Protein AF-A0A960PVR3-F1 (afdb_monomer)

Foldseek 3Di:
DAADPQFPQWDWDQDPVRDIDIDGNVRCFDVVVTYHDPPHPRGDGDDPDCVPPDDDDPDPCPDDDDDD

Mean predicted aligned error: 9.76 Å

Nearest PDB structures (foldseek):
  5ki6-assembly1_A  TM=3.956E-01  e=2.923E+00  Homo sapiens
  5js2-assembly1_A  TM=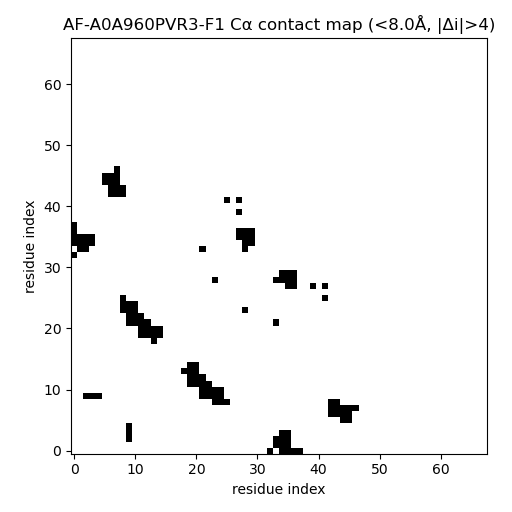3.618E-01  e=6.481E+00  Homo sapiens
  5js1-assembly1_A  TM=3.978E-01  e=7.401E+00  Homo sapiens
  6mfn-assembly1_A  TM=3.676E-01  e=6.926E+00  Homo sapiens
  7pub-assembly1_F3  TM=3.331E-01  e=7.908E+00  Trypanosoma brucei brucei

Secondary structure (DSSP, 8-state):
----TTBTTEEEEE-TTS-EEEEETTS-SEETTEE--TT-TT--B-----TT-PPPPPPP--PPPPP-

Solvent-accessible surface area (backbone atoms only — not comparable to full-atom values): 4688 Å² total; per-residue (Å²): 116,56,71,57,85,57,24,60,49,52,46,75,48,72,45,98,89,66,50,78,48,74,46,50,78,78,64,74,43,45,83,81,71,70,17,36,50,95,81,50,87,81,69,42,76,51,83,83,69,64,78,95,57,80,83,76,77,75,72,77,83,76,66,81,78,84,85,130

Radius of gyration: 20.13 Å; Cα contacts (8 Å, |Δi|>4): 66; chains: 1; bounding box: 24×59×40 Å

pLDDT: mean 87.57, std 11.31, range [65.62, 97.88]

Sequence (68 aa):
MAVRQDCRHYSTRTTPTGDLVQRCRVDSNDKAPFGCPEFCLFFEPRSITDAGWRRFESEPDEGPPPTD

Structure (mmCIF, N/CA/C/O backbone):
data_AF-A0A960PVR3-F1
#
_entry.id   AF-A0A960PVR3-F1
#
loop_
_atom_site.group_PDB
_atom_site.id
_atom_site.type_symbol
_atom_site.label_atom_id
_atom_site.label_alt_id
_atom_site.label_comp_id
_atom_site.label_asym_id
_atom_site.label_entity_id
_atom_site.label_seq_id
_atom_site.pdbx_PDB_ins_code
_atom_site.Cartn_x
_atom_site.Cartn_y
_atom_site.Cartn_z
_atom_site.occupancy
_atom_site.B_iso_or_equiv
_atom_site.auth_seq_id
_atom_site.auth_comp_id
_atom_site.auth_asym_id
_atom_site.auth_atom_id
_atom_site.pdbx_PDB_model_num
ATOM 1 N N . MET A 1 1 ? 5.928 -14.835 5.552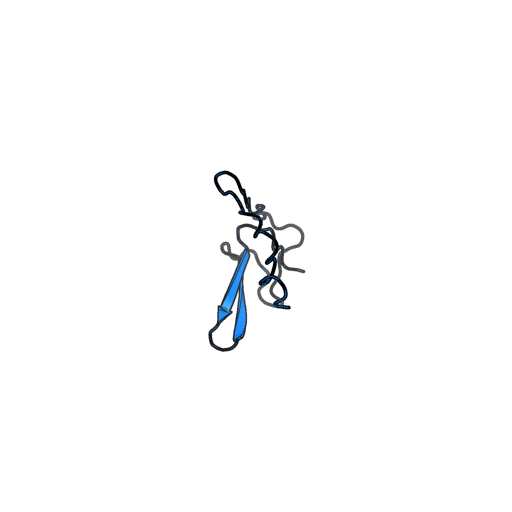 1.00 79.50 1 MET A N 1
ATOM 2 C CA . MET A 1 1 ? 5.749 -13.748 4.565 1.00 79.50 1 MET A CA 1
ATOM 3 C C . MET A 1 1 ? 5.479 -12.433 5.280 1.00 79.50 1 MET A C 1
ATOM 5 O O . MET A 1 1 ? 4.870 -12.456 6.341 1.00 79.50 1 MET A O 1
ATOM 9 N N . ALA A 1 2 ? 5.921 -11.310 4.713 1.00 88.44 2 ALA A N 1
ATOM 10 C CA . ALA A 1 2 ? 5.629 -9.962 5.206 1.00 88.44 2 ALA A CA 1
ATOM 11 C C . ALA A 1 2 ? 5.038 -9.110 4.074 1.00 88.44 2 ALA A C 1
ATOM 13 O O . ALA A 1 2 ? 5.092 -9.484 2.901 1.00 88.44 2 ALA A O 1
ATOM 14 N N . VAL A 1 3 ? 4.446 -7.973 4.418 1.00 95.50 3 VAL A N 1
ATOM 15 C CA . VAL A 1 3 ? 3.841 -7.060 3.445 1.00 95.50 3 VAL A CA 1
ATOM 16 C C . VAL A 1 3 ? 4.902 -6.128 2.857 1.00 95.50 3 VAL A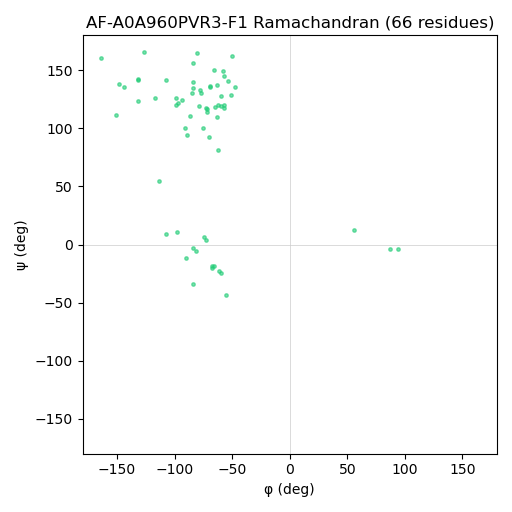 C 1
ATOM 18 O O . VAL A 1 3 ? 5.676 -5.530 3.600 1.00 95.50 3 VAL A O 1
ATOM 21 N N . ARG A 1 4 ? 4.904 -5.948 1.531 1.00 95.19 4 ARG A N 1
ATOM 22 C CA . ARG A 1 4 ? 5.750 -4.965 0.835 1.00 95.19 4 ARG A CA 1
ATOM 23 C C . ARG A 1 4 ? 5.027 -3.620 0.732 1.00 95.19 4 ARG A C 1
ATOM 25 O O . ARG A 1 4 ? 4.203 -3.419 -0.160 1.00 95.19 4 ARG A O 1
ATOM 32 N N . GLN A 1 5 ? 5.282 -2.722 1.685 1.00 93.81 5 GLN A N 1
ATOM 33 C CA . GLN A 1 5 ? 4.584 -1.427 1.796 1.00 93.81 5 GLN A CA 1
ATOM 34 C C . GLN A 1 5 ? 4.904 -0.446 0.655 1.00 93.81 5 GLN A C 1
ATOM 36 O O . GLN A 1 5 ? 4.142 0.486 0.384 1.00 93.81 5 GLN A O 1
ATOM 41 N N . ASP A 1 6 ? 6.025 -0.676 -0.016 1.00 93.12 6 ASP A N 1
ATOM 42 C CA . ASP A 1 6 ? 6.508 0.032 -1.192 1.00 93.12 6 ASP A CA 1
ATOM 43 C C . ASP A 1 6 ? 5.914 -0.507 -2.503 1.00 93.12 6 ASP A C 1
ATOM 45 O O . ASP A 1 6 ? 6.169 0.062 -3.554 1.00 93.12 6 ASP A O 1
ATOM 49 N N . CYS A 1 7 ? 5.093 -1.559 -2.489 1.00 96.19 7 CYS A N 1
ATOM 50 C CA . CYS A 1 7 ? 4.422 -2.046 -3.694 1.00 96.19 7 CYS A CA 1
ATOM 51 C C . CYS A 1 7 ? 3.214 -1.164 -4.058 1.00 96.19 7 CYS A C 1
ATOM 53 O O . CYS A 1 7 ? 2.341 -0.917 -3.223 1.00 96.19 7 CYS A O 1
ATOM 55 N N . ARG A 1 8 ? 3.075 -0.767 -5.330 1.00 96.00 8 ARG A N 1
ATOM 56 C CA . ARG A 1 8 ? 1.926 0.019 -5.830 1.00 96.00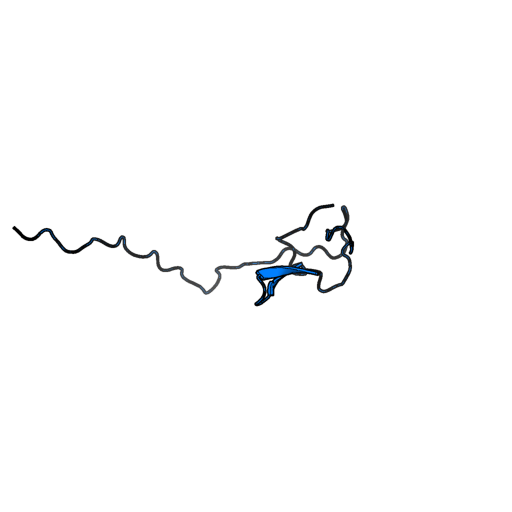 8 ARG A CA 1
ATOM 57 C C . ARG A 1 8 ? 0.575 -0.690 -5.676 1.00 96.00 8 ARG A C 1
ATOM 59 O O . ARG A 1 8 ? -0.474 -0.045 -5.706 1.00 96.00 8 ARG A O 1
ATOM 66 N N . HIS A 1 9 ? 0.589 -2.021 -5.583 1.00 97.06 9 HIS A N 1
ATOM 67 C CA . HIS A 1 9 ? -0.615 -2.843 -5.465 1.00 97.06 9 HIS A CA 1
ATOM 68 C C . HIS A 1 9 ? -1.032 -3.073 -4.016 1.00 97.06 9 HIS A C 1
ATOM 70 O O . HIS A 1 9 ? -2.144 -3.554 -3.784 1.00 97.06 9 HIS A O 1
ATOM 76 N N . TYR A 1 10 ? -0.182 -2.728 -3.048 1.00 96.88 10 TYR A N 1
ATOM 77 C CA . TYR A 1 10 ? -0.548 -2.777 -1.645 1.00 96.88 10 TYR A CA 1
ATOM 78 C C . TYR A 1 10 ? -1.436 -1.581 -1.290 1.00 96.88 10 TYR A C 1
ATOM 80 O O . TYR A 1 10 ? -1.143 -0.428 -1.604 1.00 96.88 10 TYR A O 1
ATOM 88 N N . SER A 1 11 ? -2.553 -1.867 -0.631 1.00 95.44 11 SER A N 1
ATOM 89 C CA . SER A 1 11 ? -3.453 -0.864 -0.077 1.00 95.44 11 SER A CA 1
ATOM 90 C C . SER A 1 11 ? -3.802 -1.223 1.355 1.00 95.44 11 SER A C 1
ATOM 92 O O . SER A 1 11 ? -4.003 -2.393 1.683 1.00 95.44 11 SER A O 1
ATOM 94 N N . THR A 1 12 ? -3.886 -0.196 2.189 1.00 95.88 12 THR A N 1
ATOM 95 C CA . THR A 1 12 ? -4.332 -0.308 3.569 1.00 95.88 12 THR A CA 1
ATOM 96 C C . THR A 1 12 ? -5.366 0.769 3.850 1.00 95.88 12 THR A C 1
ATOM 98 O O . THR A 1 12 ? -5.274 1.879 3.316 1.00 95.88 12 THR A O 1
ATOM 101 N N . ARG A 1 13 ? -6.375 0.428 4.645 1.00 95.88 13 ARG A N 1
ATOM 102 C CA . ARG A 1 13 ? -7.401 1.357 5.104 1.00 95.88 13 ARG A CA 1
ATOM 103 C C . ARG A 1 13 ? -7.793 0.996 6.526 1.00 95.88 13 ARG A C 1
ATOM 105 O O . ARG A 1 13 ? -8.074 -0.163 6.808 1.00 95.88 13 ARG A O 1
ATOM 112 N N . THR A 1 14 ? -7.906 2.004 7.376 1.00 97.88 14 THR A N 1
ATOM 113 C CA . THR A 1 14 ? -8.551 1.865 8.681 1.00 97.88 14 THR A CA 1
ATOM 114 C C . THR A 1 14 ? -10.060 2.036 8.521 1.00 97.88 14 THR A C 1
ATOM 116 O O . THR A 1 14 ? -10.534 2.958 7.846 1.00 97.88 14 THR A O 1
ATOM 119 N N . THR A 1 15 ? -10.823 1.109 9.082 1.00 97.00 15 THR A N 1
ATOM 120 C CA . THR A 1 15 ? -12.290 1.168 9.116 1.00 97.00 15 THR A CA 1
ATOM 121 C C . THR A 1 15 ? -12.776 2.097 10.237 1.00 97.00 15 THR A C 1
ATOM 123 O O . THR A 1 15 ? -12.000 2.424 11.135 1.00 97.00 15 THR A O 1
ATOM 126 N N . PRO A 1 16 ? -14.056 2.517 10.237 1.00 97.50 16 PRO A N 1
ATOM 127 C CA . PRO A 1 16 ? -14.614 3.316 11.333 1.00 97.50 16 PRO A CA 1
ATOM 128 C C . PRO A 1 16 ? -14.556 2.628 12.706 1.00 97.50 16 PRO A C 1
ATOM 130 O O . PRO A 1 16 ? -14.541 3.311 13.722 1.00 97.50 16 PRO A O 1
ATOM 133 N N . THR A 1 17 ? -14.511 1.293 12.739 1.00 97.38 17 THR A N 1
ATOM 134 C CA . THR A 1 17 ? -14.380 0.488 13.964 1.00 97.38 17 THR A CA 1
ATOM 135 C C . THR A 1 17 ? -12.938 0.378 14.463 1.00 97.38 17 THR A C 1
ATOM 137 O O . THR A 1 17 ? -12.715 -0.150 15.546 1.00 97.38 17 THR A O 1
ATOM 140 N N . GLY A 1 18 ? -11.960 0.893 13.710 1.00 96.75 18 GLY A N 1
ATOM 141 C CA . GLY A 1 18 ? -10.537 0.841 14.056 1.00 96.75 18 GLY A CA 1
ATOM 142 C C . GLY A 1 18 ? -9.783 -0.346 13.457 1.00 96.75 18 GLY A C 1
ATOM 143 O O . GLY A 1 18 ? -8.560 -0.401 13.570 1.00 96.75 18 GLY A O 1
ATOM 144 N N . ASP A 1 19 ? -10.466 -1.259 12.762 1.00 95.75 19 ASP A N 1
ATOM 145 C CA . ASP A 1 19 ? -9.813 -2.403 12.126 1.00 95.75 19 ASP A CA 1
ATOM 146 C C . ASP A 1 19 ? -8.946 -1.957 10.946 1.00 95.75 19 ASP A C 1
ATOM 148 O O . ASP A 1 19 ? -9.386 -1.173 10.092 1.00 95.75 19 ASP A O 1
ATOM 152 N N . LEU A 1 20 ? -7.731 -2.504 10.866 1.00 94.88 20 LEU A N 1
ATOM 153 C CA . LEU A 1 20 ? -6.824 -2.307 9.742 1.00 94.88 20 LEU A CA 1
ATOM 154 C C . LEU A 1 20 ? -7.124 -3.331 8.645 1.00 94.88 20 LEU A C 1
ATOM 156 O O . LEU A 1 20 ? -6.838 -4.519 8.783 1.00 94.88 20 LEU A O 1
ATOM 160 N N . VAL A 1 21 ? -7.655 -2.864 7.520 1.00 95.50 21 VAL A N 1
ATOM 161 C CA . VAL A 1 21 ? -7.924 -3.705 6.352 1.00 95.50 21 VAL A CA 1
ATOM 162 C C . VAL A 1 21 ? -6.780 -3.574 5.361 1.00 95.50 21 VAL A C 1
ATOM 164 O O . VAL A 1 21 ? -6.504 -2.489 4.848 1.00 95.50 21 VAL A O 1
ATOM 167 N N . GLN A 1 22 ? -6.150 -4.704 5.048 1.00 96.62 22 GLN A N 1
ATOM 168 C CA . GLN A 1 22 ? -5.072 -4.808 4.070 1.00 96.62 22 GLN A CA 1
ATOM 169 C C . GLN A 1 22 ? -5.558 -5.513 2.799 1.00 96.62 22 GLN A C 1
ATOM 171 O O . GLN A 1 22 ? -6.344 -6.461 2.858 1.00 96.62 22 GLN A O 1
ATOM 176 N N . ARG A 1 23 ? -5.099 -5.058 1.628 1.00 96.81 23 ARG A N 1
ATOM 177 C CA . ARG A 1 23 ? -5.464 -5.652 0.332 1.00 96.81 23 ARG A CA 1
ATOM 178 C C . ARG A 1 23 ? -4.336 -5.528 -0.689 1.00 96.81 23 ARG A C 1
ATOM 180 O O . ARG A 1 23 ? -3.742 -4.459 -0.830 1.00 96.81 23 ARG A O 1
ATOM 187 N N . CYS A 1 24 ? -4.110 -6.598 -1.453 1.00 97.62 24 CYS A N 1
ATOM 188 C CA . CYS A 1 24 ? -3.372 -6.566 -2.715 1.00 97.62 24 CYS A CA 1
ATOM 189 C C . CYS A 1 24 ? -4.366 -6.400 -3.869 1.00 97.62 24 CYS A C 1
ATOM 191 O O . CYS A 1 2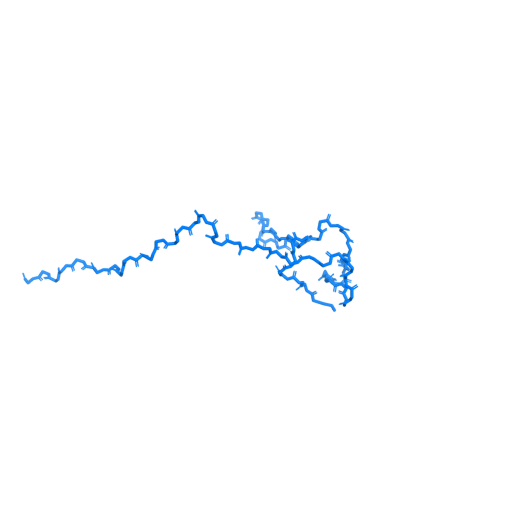4 ? -5.295 -7.191 -3.997 1.00 97.62 24 CYS A O 1
ATOM 193 N N . ARG A 1 25 ? -4.191 -5.375 -4.706 1.00 97.00 25 ARG A N 1
ATOM 194 C CA . ARG A 1 25 ? -5.130 -5.047 -5.798 1.00 97.00 25 ARG A CA 1
ATOM 195 C C . ARG A 1 25 ? -5.185 -6.083 -6.925 1.00 97.00 25 ARG A C 1
ATOM 197 O O . ARG A 1 25 ? -6.135 -6.064 -7.692 1.00 97.00 25 ARG A O 1
ATOM 204 N N . VAL A 1 26 ? -4.168 -6.936 -7.030 1.00 97.69 26 VAL A N 1
ATOM 205 C CA . VAL A 1 26 ? -4.079 -8.022 -8.023 1.00 97.69 26 VAL A CA 1
ATOM 206 C C . VAL A 1 26 ? -4.270 -9.401 -7.389 1.00 97.69 26 VAL A C 1
ATOM 208 O O . VAL A 1 26 ? -3.989 -10.412 -8.017 1.00 97.69 26 VAL A O 1
ATOM 211 N N . ASP A 1 27 ? -4.667 -9.444 -6.113 1.00 97.00 27 ASP A N 1
ATOM 212 C CA . ASP A 1 27 ? -4.962 -10.666 -5.357 1.00 97.00 27 ASP A CA 1
ATOM 213 C C . ASP A 1 27 ? -3.845 -11.724 -5.277 1.00 97.00 27 ASP A C 1
ATOM 215 O O . ASP A 1 27 ? -4.073 -12.812 -4.761 1.00 97.00 27 ASP A O 1
ATOM 219 N N . SER A 1 28 ? -2.610 -11.382 -5.657 1.00 96.88 28 SER A N 1
ATOM 220 C CA . SER A 1 28 ? -1.431 -12.260 -5.572 1.00 96.88 28 SER A CA 1
ATOM 221 C C . SER A 1 28 ? -0.904 -12.489 -4.141 1.00 96.88 28 SER A C 1
ATOM 223 O O . SER A 1 28 ? 0.159 -13.079 -3.969 1.00 96.88 28 SER A O 1
ATOM 225 N N . ASN A 1 29 ? -1.570 -11.961 -3.114 1.00 97.25 29 ASN A N 1
ATOM 226 C CA . ASN A 1 29 ? -1.143 -12.081 -1.719 1.00 97.25 29 ASN A CA 1
ATOM 227 C C . ASN A 1 29 ? -1.605 -13.393 -1.071 1.00 97.25 29 ASN A C 1
ATOM 229 O O . ASN A 1 29 ? -2.670 -13.911 -1.409 1.00 97.25 29 ASN A O 1
ATOM 233 N N . ASP A 1 30 ? -0.892 -13.823 -0.033 1.00 95.88 30 ASP A N 1
ATOM 234 C CA . ASP A 1 30 ? -1.388 -14.841 0.894 1.00 95.88 30 ASP A CA 1
ATOM 235 C C . ASP A 1 30 ? -2.535 -14.257 1.720 1.00 95.88 30 ASP A C 1
ATOM 237 O O . ASP A 1 30 ? -2.473 -13.098 2.146 1.00 95.88 30 ASP A O 1
ATOM 241 N N . LYS A 1 31 ? -3.616 -15.021 1.909 1.00 91.94 31 LYS A N 1
ATOM 242 C CA . LYS A 1 31 ? -4.832 -14.516 2.569 1.00 91.94 31 LYS A CA 1
ATOM 243 C C . LYS A 1 31 ? -4.757 -14.590 4.099 1.00 91.94 31 LYS A C 1
ATOM 245 O O . LYS A 1 31 ? -5.284 -13.698 4.756 1.00 91.94 31 LYS A O 1
ATOM 250 N N . ALA A 1 32 ? -4.096 -15.604 4.662 1.00 92.25 32 ALA A N 1
ATOM 251 C CA . ALA A 1 32 ? -3.951 -15.787 6.107 1.00 92.25 32 ALA A CA 1
ATOM 252 C C . ALA A 1 32 ? -2.635 -16.528 6.442 1.00 92.25 32 ALA A C 1
ATOM 254 O O . ALA A 1 32 ? -2.530 -17.714 6.135 1.00 92.25 32 ALA A O 1
ATOM 255 N N . PRO A 1 33 ? -1.644 -15.872 7.074 1.00 91.44 33 PRO A N 1
ATOM 256 C CA . PRO A 1 33 ? -1.591 -14.439 7.372 1.00 91.44 33 PRO A CA 1
ATOM 257 C C . PRO A 1 33 ? -1.506 -13.595 6.091 1.00 91.44 33 PRO A C 1
ATOM 259 O O . PRO A 1 33 ? -0.962 -14.041 5.083 1.00 91.44 33 PRO A O 1
ATOM 262 N N . PHE A 1 34 ? -2.037 -12.370 6.127 1.00 94.88 34 PHE A N 1
ATOM 263 C CA . PHE A 1 34 ? -1.928 -11.456 4.991 1.00 94.88 34 PHE A CA 1
ATOM 264 C C . PHE A 1 34 ? -0.452 -11.122 4.715 1.00 94.88 34 PHE A C 1
ATOM 266 O O . PHE A 1 34 ? 0.234 -10.571 5.577 1.00 94.88 34 PHE A O 1
ATOM 273 N N . GLY A 1 35 ? 0.044 -11.432 3.515 1.00 97.00 35 GLY A N 1
ATOM 274 C CA . GLY A 1 35 ? 1.457 -11.235 3.181 1.00 97.00 35 GLY A CA 1
ATOM 275 C C . GLY A 1 35 ? 1.755 -11.282 1.687 1.00 97.00 35 GLY A C 1
ATOM 276 O O . GLY A 1 35 ? 0.968 -11.792 0.890 1.00 97.00 35 GLY A O 1
ATOM 277 N N . CYS A 1 36 ? 2.897 -10.720 1.290 1.00 97.31 36 CYS A N 1
ATOM 278 C CA . CYS A 1 36 ? 3.400 -10.862 -0.073 1.00 97.31 36 CYS A CA 1
ATOM 279 C C . CYS A 1 36 ? 4.185 -12.177 -0.213 1.00 97.31 36 CYS A C 1
ATOM 281 O O . CYS A 1 36 ? 4.999 -12.474 0.669 1.00 97.31 36 CYS A O 1
ATOM 283 N N . PRO A 1 37 ? 4.038 -12.903 -1.338 1.00 95.12 37 PRO A N 1
ATOM 284 C CA . PRO A 1 37 ? 4.929 -14.007 -1.672 1.00 95.12 37 PRO A CA 1
ATOM 285 C C . PRO A 1 37 ? 6.386 -13.538 -1.741 1.00 95.12 37 PRO A C 1
ATOM 287 O O . PRO A 1 37 ? 6.661 -12.397 -2.129 1.00 95.12 37 PRO A O 1
ATOM 290 N N . GLU A 1 38 ? 7.324 -14.428 -1.412 1.00 90.25 38 GLU A N 1
ATOM 291 C CA . GLU A 1 38 ? 8.766 -14.144 -1.454 1.00 90.25 38 GLU A CA 1
ATOM 292 C C . GLU A 1 38 ? 9.204 -13.646 -2.842 1.00 90.25 38 GLU A C 1
ATOM 294 O O . GLU A 1 38 ? 9.862 -12.611 -2.950 1.00 90.25 38 GLU A O 1
ATOM 299 N N . PHE A 1 39 ? 8.712 -14.298 -3.900 1.00 91.69 39 PHE A N 1
ATOM 300 C CA . PHE A 1 39 ? 8.991 -13.987 -5.306 1.00 91.69 39 PHE A CA 1
ATOM 301 C C . PHE A 1 39 ? 7.739 -13.483 -6.043 1.00 91.69 39 PHE A C 1
ATOM 303 O O . PHE A 1 39 ? 7.316 -14.042 -7.052 1.00 91.69 39 PHE A O 1
ATOM 310 N N . CYS A 1 40 ? 7.097 -12.438 -5.513 1.00 96.12 40 CYS A N 1
ATOM 311 C CA . CYS A 1 40 ? 5.903 -11.853 -6.128 1.00 96.12 40 CYS A CA 1
ATOM 312 C C . CYS A 1 40 ? 6.204 -11.266 -7.524 1.00 96.12 40 CYS A C 1
ATOM 314 O O . CYS A 1 40 ? 6.832 -10.213 -7.632 1.00 96.12 40 CYS A O 1
ATOM 316 N N . LEU A 1 41 ? 5.697 -11.912 -8.581 1.00 96.44 41 LEU A N 1
ATOM 317 C CA . LEU A 1 41 ? 5.864 -11.484 -9.981 1.00 96.44 41 LEU A CA 1
ATOM 318 C C . LEU A 1 41 ? 5.168 -10.154 -10.309 1.00 96.44 41 LEU A C 1
ATOM 320 O O . LEU A 1 41 ? 5.503 -9.507 -11.293 1.00 96.44 41 LEU A O 1
ATOM 324 N N . PHE A 1 42 ? 4.211 -9.743 -9.477 1.00 96.88 42 PHE A N 1
ATOM 325 C CA . PHE A 1 42 ? 3.472 -8.488 -9.621 1.00 96.88 42 PHE A CA 1
ATOM 326 C C . PHE A 1 42 ? 4.030 -7.370 -8.740 1.00 96.88 42 PHE A C 1
ATOM 328 O O . PHE A 1 42 ? 3.365 -6.357 -8.537 1.00 96.88 42 PHE A O 1
ATOM 335 N N . PHE A 1 43 ? 5.206 -7.550 -8.135 1.00 96.25 43 PHE A N 1
ATOM 336 C CA . PHE A 1 43 ? 5.823 -6.464 -7.392 1.00 96.25 43 PHE A CA 1
ATOM 337 C C . PHE A 1 43 ? 6.195 -5.331 -8.351 1.00 96.25 43 PHE A C 1
ATOM 339 O O . PHE A 1 43 ? 7.039 -5.495 -9.227 1.00 96.25 43 PHE A O 1
ATOM 346 N N . GLU A 1 44 ? 5.592 -4.167 -8.138 1.00 95.75 44 GLU A N 1
ATOM 347 C CA . GLU A 1 44 ? 5.968 -2.938 -8.819 1.00 95.75 44 GLU A CA 1
ATOM 348 C C . GLU A 1 44 ? 6.115 -1.834 -7.766 1.00 95.75 44 GLU A C 1
ATOM 350 O O . GLU A 1 44 ? 5.170 -1.601 -6.997 1.00 95.75 44 GLU A O 1
ATOM 355 N N . PRO A 1 45 ? 7.282 -1.1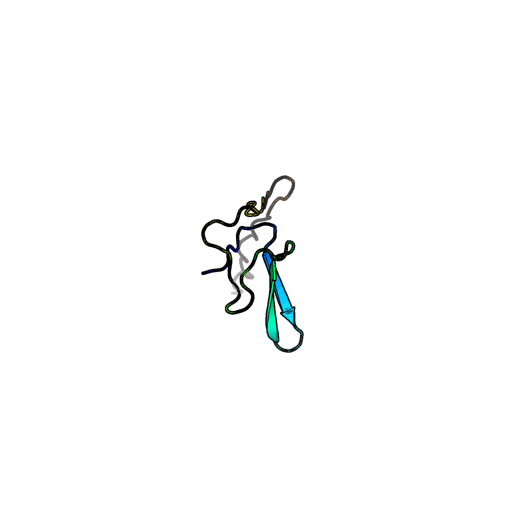73 -7.679 1.00 93.81 45 PRO A N 1
ATOM 356 C CA . PRO A 1 45 ? 7.515 -0.143 -6.680 1.00 93.81 45 PRO A CA 1
ATOM 357 C C . PRO A 1 45 ? 6.565 1.039 -6.897 1.00 93.81 45 PRO A C 1
ATOM 359 O O . PRO A 1 45 ? 6.336 1.492 -8.019 1.00 93.81 45 PRO A O 1
ATOM 362 N N . ARG A 1 46 ? 6.005 1.568 -5.809 1.00 88.38 46 ARG A N 1
ATOM 363 C CA . ARG A 1 46 ? 5.234 2.808 -5.827 1.00 88.38 46 ARG A CA 1
ATOM 364 C C . ARG A 1 46 ? 6.204 3.967 -6.037 1.00 88.38 46 ARG A C 1
ATOM 366 O O . ARG A 1 46 ? 7.019 4.281 -5.175 1.00 88.38 46 ARG A O 1
ATOM 373 N N . SER A 1 47 ? 6.098 4.635 -7.172 1.00 80.44 47 SER A N 1
ATOM 374 C CA . SER A 1 47 ? 6.754 5.916 -7.393 1.00 80.44 47 SER A CA 1
ATOM 375 C C . SER A 1 47 ? 5.977 6.998 -6.639 1.00 80.44 47 SER A C 1
ATOM 377 O O . SER A 1 47 ? 4.919 7.448 -7.072 1.00 80.44 47 SER A O 1
ATOM 379 N N . ILE A 1 48 ? 6.476 7.398 -5.467 1.00 70.56 48 ILE A N 1
ATOM 380 C CA . ILE A 1 48 ? 6.070 8.658 -4.833 1.00 70.56 48 ILE A CA 1
ATOM 381 C C . ILE A 1 48 ? 7.058 9.704 -5.335 1.00 70.56 48 ILE A C 1
ATOM 383 O O . ILE A 1 48 ? 8.196 9.749 -4.877 1.00 70.56 48 ILE A O 1
ATOM 387 N N . THR A 1 49 ? 6.658 10.493 -6.328 1.00 66.69 49 THR A N 1
ATOM 388 C CA . THR A 1 49 ? 7.487 11.598 -6.813 1.00 66.69 49 THR A 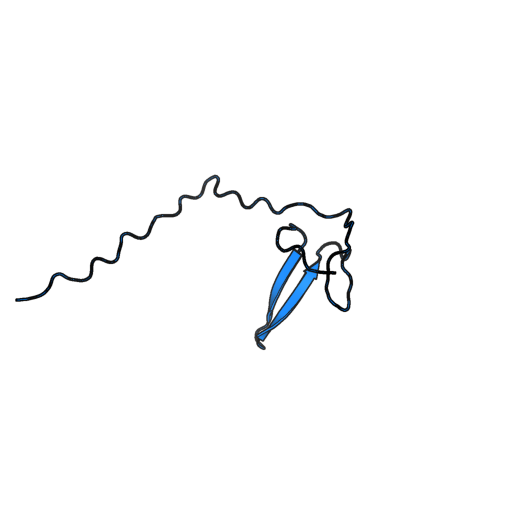CA 1
ATOM 389 C C . THR A 1 49 ? 6.993 12.890 -6.181 1.00 66.69 49 THR A C 1
ATOM 391 O O . THR A 1 49 ? 5.834 13.248 -6.374 1.00 66.69 49 THR A O 1
ATOM 394 N N . ASP A 1 50 ? 7.879 13.638 -5.529 1.00 65.62 50 ASP A N 1
ATOM 395 C CA . ASP A 1 50 ? 7.614 15.035 -5.148 1.00 65.62 50 ASP A CA 1
ATOM 396 C C . ASP A 1 50 ? 7.688 15.976 -6.382 1.00 65.62 50 ASP A C 1
ATOM 398 O O . ASP A 1 50 ? 7.600 17.194 -6.268 1.00 65.62 50 ASP A O 1
ATOM 402 N N . ALA A 1 51 ? 7.840 15.428 -7.597 1.00 70.62 51 ALA A N 1
ATOM 403 C CA . ALA A 1 51 ? 7.851 16.191 -8.839 1.00 70.62 51 ALA A CA 1
ATOM 404 C C . ALA A 1 51 ? 6.551 17.003 -8.988 1.00 70.62 51 ALA A C 1
ATOM 406 O O . ALA A 1 51 ? 5.453 16.450 -9.012 1.00 70.62 51 ALA A O 1
ATOM 407 N N . GLY A 1 52 ? 6.688 18.329 -9.070 1.00 70.88 52 GLY A N 1
ATOM 408 C CA . GLY A 1 52 ? 5.564 19.267 -9.146 1.00 70.88 52 GLY A CA 1
ATOM 409 C C . GLY A 1 52 ? 5.000 19.725 -7.795 1.00 70.88 52 GLY A C 1
ATOM 410 O O . GLY A 1 52 ? 4.151 20.613 -7.782 1.00 70.88 52 GLY A O 1
ATOM 411 N N . TRP A 1 53 ? 5.490 19.196 -6.669 1.00 75.56 53 TRP A N 1
ATOM 412 C CA . TRP A 1 53 ? 5.049 19.569 -5.322 1.00 75.56 53 TRP A CA 1
ATOM 413 C C . TRP A 1 53 ? 6.202 20.199 -4.538 1.00 75.56 53 TRP A C 1
ATOM 415 O O . TRP A 1 53 ? 7.273 19.614 -4.402 1.00 75.56 53 TRP A O 1
ATOM 425 N N . ARG A 1 54 ? 5.993 21.401 -3.991 1.00 75.69 54 ARG A N 1
ATOM 426 C CA . ARG A 1 54 ? 6.919 22.003 -3.021 1.00 75.69 54 ARG A CA 1
ATOM 427 C C . ARG A 1 54 ? 6.366 21.766 -1.621 1.00 75.69 54 ARG A C 1
ATOM 429 O O . ARG A 1 54 ? 5.262 22.219 -1.329 1.00 75.69 54 ARG A O 1
ATOM 436 N N . ARG A 1 55 ? 7.116 21.066 -0.762 1.00 72.88 55 ARG A N 1
ATOM 437 C CA . ARG A 1 55 ? 6.864 21.129 0.683 1.00 72.88 55 ARG A CA 1
ATOM 438 C C . ARG A 1 55 ? 7.340 22.503 1.140 1.00 72.88 55 ARG A C 1
ATOM 440 O O . ARG A 1 55 ? 8.513 22.818 0.972 1.00 72.88 55 ARG A O 1
ATOM 447 N N . PHE A 1 56 ? 6.431 23.327 1.647 1.00 77.50 56 PHE A N 1
ATOM 448 C CA . PHE A 1 56 ? 6.838 24.496 2.412 1.00 77.50 56 PHE A CA 1
ATOM 449 C C . PHE A 1 56 ? 7.356 23.965 3.744 1.00 77.50 56 PHE A C 1
ATOM 451 O O . PHE A 1 56 ? 6.618 23.289 4.463 1.00 77.50 56 PHE A O 1
ATOM 458 N N . GLU A 1 57 ? 8.638 24.182 4.023 1.00 75.25 57 GLU A N 1
ATOM 459 C CA . GLU A 1 57 ? 9.137 24.037 5.384 1.00 75.25 57 GLU A CA 1
ATOM 460 C C . GLU A 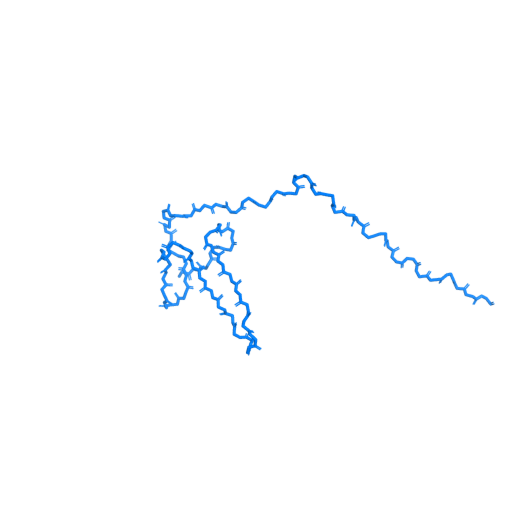1 57 ? 8.334 25.033 6.219 1.00 75.25 57 GLU A C 1
ATOM 462 O O . GLU A 1 57 ? 8.288 26.219 5.896 1.00 75.25 57 GLU A O 1
ATOM 467 N N . SER A 1 58 ? 7.594 24.536 7.210 1.00 68.88 58 SER A N 1
ATOM 468 C CA . SER A 1 58 ? 6.971 25.409 8.194 1.00 68.88 58 SER A CA 1
ATOM 469 C C . SER A 1 58 ? 8.099 26.209 8.826 1.00 68.88 58 SER A C 1
ATOM 471 O O . SER A 1 58 ? 9.000 25.604 9.414 1.00 68.88 58 SER A O 1
ATOM 473 N N . GLU A 1 59 ? 8.072 27.534 8.669 1.00 71.38 59 GLU A N 1
ATOM 474 C CA . GLU A 1 59 ? 8.919 28.413 9.468 1.00 71.38 59 GLU A CA 1
ATOM 475 C C . GLU A 1 59 ? 8.779 27.974 10.932 1.00 71.38 59 GLU A C 1
ATOM 477 O O . GLU A 1 59 ? 7.666 27.621 11.348 1.00 71.38 59 GLU A O 1
ATOM 482 N N . PRO A 1 60 ? 9.886 27.878 11.691 1.00 67.00 60 PRO A N 1
ATOM 483 C CA . PRO A 1 60 ? 9.779 27.608 13.112 1.00 67.00 60 PRO A CA 1
ATOM 484 C C . PRO A 1 60 ? 8.790 28.619 13.688 1.00 67.00 60 PRO A C 1
ATOM 486 O O . PRO A 1 60 ? 8.887 29.811 13.403 1.00 67.00 60 PRO A O 1
ATOM 489 N N . ASP A 1 61 ? 7.804 28.105 14.419 1.00 67.19 61 ASP A N 1
ATOM 490 C CA . ASP A 1 61 ? 6.831 28.891 15.167 1.00 67.19 61 ASP A CA 1
ATOM 491 C C . ASP A 1 61 ? 7.610 29.688 16.220 1.00 67.19 61 ASP A C 1
ATOM 493 O O . ASP A 1 61 ? 7.801 29.250 17.356 1.00 67.19 61 ASP A O 1
ATOM 497 N N . GLU A 1 62 ? 8.188 30.815 15.803 1.00 67.31 62 GLU A N 1
ATOM 498 C CA . GLU A 1 62 ? 8.789 31.785 16.698 1.00 67.31 62 GLU A CA 1
ATOM 499 C C . GLU A 1 62 ? 7.610 32.420 17.426 1.00 67.31 62 GLU A C 1
ATOM 501 O O . GLU A 1 62 ? 6.927 33.309 16.914 1.00 67.31 62 GLU A O 1
ATOM 506 N N . GLY A 1 63 ? 7.297 31.833 18.583 1.00 68.31 63 GLY A N 1
ATOM 507 C CA . GLY A 1 63 ? 6.221 32.279 19.451 1.00 68.31 63 GLY A CA 1
ATOM 508 C C . GLY A 1 63 ? 6.306 33.784 19.731 1.00 68.31 63 GLY A C 1
ATOM 509 O O . GLY A 1 63 ? 7.351 34.409 19.529 1.00 68.31 63 GLY A O 1
ATOM 510 N N . PRO A 1 64 ? 5.204 34.396 20.196 1.00 75.69 64 PRO A N 1
ATOM 511 C CA . PRO A 1 64 ? 5.147 35.839 20.390 1.00 75.69 64 PRO A CA 1
ATOM 512 C C . PRO A 1 64 ? 6.309 36.322 21.278 1.00 75.69 64 PRO A C 1
ATOM 514 O O . PRO A 1 64 ? 6.653 35.635 22.247 1.00 75.69 64 PRO A O 1
ATOM 517 N N . PRO A 1 65 ? 6.919 37.485 20.966 1.00 74.25 65 PRO A N 1
ATOM 518 C CA . PRO A 1 65 ? 8.046 38.000 21.734 1.00 74.25 65 PRO A CA 1
ATOM 519 C C . PRO A 1 65 ? 7.655 38.162 23.211 1.00 74.25 65 PRO A C 1
ATOM 521 O O . PRO A 1 65 ? 6.503 38.511 23.495 1.00 74.25 65 PRO A O 1
ATOM 524 N N . PRO A 1 66 ? 8.581 37.917 24.159 1.00 76.81 66 PRO A N 1
ATOM 525 C CA . PRO A 1 66 ? 8.287 38.076 25.57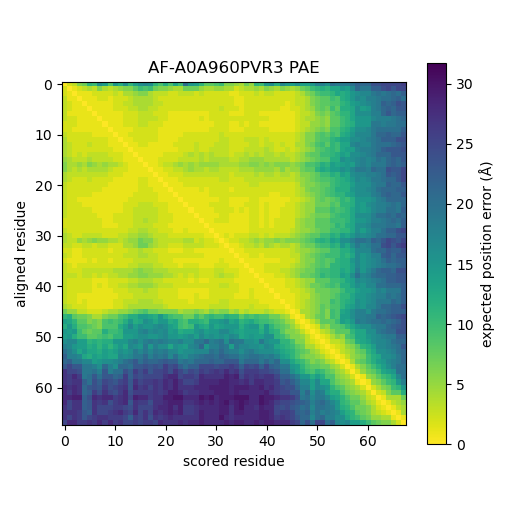6 1.00 76.81 66 PRO A CA 1
ATOM 526 C C . PRO A 1 66 ? 7.873 39.524 25.857 1.00 76.81 66 PRO A C 1
ATOM 528 O O . PRO A 1 66 ? 8.566 40.465 25.473 1.00 76.81 66 PRO A O 1
ATOM 531 N N . THR A 1 67 ? 6.725 39.697 26.507 1.00 76.62 67 THR A N 1
ATOM 532 C CA . THR A 1 67 ? 6.289 40.988 27.045 1.00 76.62 67 THR A CA 1
ATOM 533 C C . THR A 1 67 ? 7.034 41.249 28.352 1.00 76.62 67 THR A C 1
ATOM 535 O O . THR A 1 67 ? 6.909 40.438 29.272 1.00 76.62 67 THR A O 1
ATOM 538 N N . ASP A 1 68 ? 7.804 42.338 28.399 1.00 69.88 68 ASP A N 1
ATOM 539 C CA . ASP A 1 68 ? 8.369 42.936 29.624 1.00 69.88 68 ASP A CA 1
ATOM 540 C C . ASP A 1 68 ? 7.251 43.613 30.438 1.00 69.88 68 ASP A C 1
ATOM 542 O O . ASP A 1 68 ? 6.487 44.406 29.828 1.00 69.88 68 ASP A O 1
#